Protein AF-A0A7S1MZV0-F1 (afdb_monomer_lite)

InterPro domains:
  IPR018227 Amino acid/polyamine transporter 2 [PF03222] (1-157)

Foldseek 3Di:
DVCVLLVQADPVQNVVDPDPVSSLVRCVVRDDPVVSVVVVVVVVVVVVVVLVVVLLVVLVVVLVVDDPVVVVVCPVPVPVSSVVSSCVVVVVLVVCCVPPVPVSVVVVLVVVLVVLCVVQVVVLVVVVVCVVVVNDDDDPPPCVVSVVSNVVSVVVSVVSVVVVVVCVVVVVVVVVPD

pLDDT: mean 78.88, std 11.48, range [43.53, 93.44]

Secondary structure (DSSP, 8-state):
-HHHHHHTS-HHHHTT--SHHHHHHHHHHHS-HHHHHHHHHHHHHHHHHHHHHHHHHHHHHHHHHS-HHHHHHHTTSHHHHHHHHHHHHHHHHHHHHHH-HHHHHHHHHHHHHHHHIIIIIHHHHHHHHHHHTT-S---TTTTHHHHHHHHHHHHHHHHHHHHHHTTHHHHHHHHS--

Sequence (178 aa):
WQAIILGTLPESLVYTLKSGTDVVRAIGSTSSDKVSMHVSIFSFFAIVTSLLGIGMGCNDFVKDALPKSFKDFTKKRKRVANLSSLALTLTPPLAISVVAPGAFYAALEFSGTFRLILFGIVPAMMVWSGRRKGELAWVPGGDLPLLFVMAAAFTVIGMEMHAKTNITPWLTKLILRQ

Radius of gyration: 21.92 Å; chains: 1; bounding box: 47×51×54 Å

Organism: NCBI:txid118079

Structure (mmCIF, N/CA/C/O backbone):
data_AF-A0A7S1MZV0-F1
#
_entry.id   AF-A0A7S1MZV0-F1
#
loop_
_atom_site.group_PDB
_atom_site.id
_atom_site.type_symbol
_atom_site.label_atom_id
_atom_site.label_alt_id
_atom_site.label_comp_id
_atom_site.label_asym_id
_atom_site.label_entity_id
_atom_site.label_seq_id
_atom_site.pdbx_PDB_ins_code
_atom_site.Cartn_x
_atom_site.Cartn_y
_atom_site.C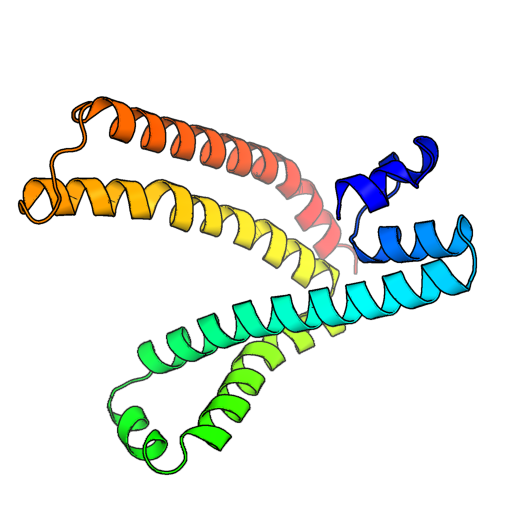artn_z
_atom_site.occupancy
_atom_site.B_iso_or_equiv
_atom_site.auth_seq_id
_atom_site.auth_comp_id
_atom_site.auth_asym_id
_atom_site.auth_atom_id
_atom_site.pdbx_PDB_model_num
ATOM 1 N N . TRP A 1 1 ? 14.415 9.507 -7.389 1.00 73.75 1 TRP A N 1
ATOM 2 C CA . TRP A 1 1 ? 14.969 8.252 -7.936 1.00 73.75 1 TRP A CA 1
ATOM 3 C C . TRP A 1 1 ? 14.183 7.778 -9.157 1.00 73.75 1 TRP A C 1
ATOM 5 O O . TRP A 1 1 ? 14.806 7.636 -10.196 1.00 73.75 1 TRP A O 1
ATOM 15 N N . GLN A 1 2 ? 12.848 7.645 -9.095 1.00 81.19 2 GLN A N 1
ATOM 16 C CA . GLN A 1 2 ? 12.019 7.295 -10.267 1.00 81.19 2 GLN A CA 1
ATOM 17 C C . GLN A 1 2 ? 12.260 8.220 -11.470 1.00 81.19 2 GLN A C 1
ATOM 19 O O . GLN A 1 2 ? 12.521 7.741 -12.562 1.00 81.19 2 GLN A O 1
ATOM 24 N N . ALA A 1 3 ? 12.286 9.539 -11.250 1.00 82.94 3 ALA A N 1
ATOM 25 C CA . ALA A 1 3 ? 12.577 10.512 -12.308 1.00 82.94 3 ALA A CA 1
ATOM 26 C C . ALA A 1 3 ? 13.963 10.324 -12.957 1.00 82.94 3 ALA A C 1
ATOM 28 O O . ALA A 1 3 ? 14.107 10.507 -14.156 1.00 82.94 3 ALA A O 1
ATOM 29 N N . ILE A 1 4 ? 14.970 9.923 -12.175 1.00 82.50 4 ILE A N 1
ATOM 30 C CA . ILE A 1 4 ? 16.330 9.680 -12.677 1.00 82.50 4 ILE A CA 1
ATOM 31 C C . ILE A 1 4 ? 16.346 8.401 -13.523 1.00 82.50 4 ILE A C 1
ATOM 33 O O . ILE A 1 4 ? 16.881 8.403 -14.620 1.00 82.50 4 ILE A O 1
ATOM 37 N N . ILE A 1 5 ? 15.706 7.332 -13.045 1.00 79.31 5 ILE A N 1
ATOM 38 C CA . ILE A 1 5 ? 15.618 6.040 -13.741 1.00 79.31 5 ILE A CA 1
ATOM 39 C C . ILE A 1 5 ? 14.828 6.157 -15.050 1.00 79.31 5 ILE A C 1
ATOM 41 O O . ILE A 1 5 ? 15.288 5.708 -16.096 1.00 79.31 5 ILE A O 1
ATOM 45 N N . LEU A 1 6 ? 13.660 6.798 -15.013 1.00 80.81 6 LEU A N 1
ATOM 46 C CA . LEU A 1 6 ? 12.829 6.985 -16.201 1.00 80.81 6 LEU A CA 1
ATOM 47 C C . LEU A 1 6 ? 13.462 7.974 -17.185 1.00 80.81 6 LEU A C 1
ATOM 49 O O . LEU A 1 6 ? 13.381 7.752 -18.385 1.00 80.81 6 LEU A O 1
ATOM 53 N N . GLY A 1 7 ? 14.153 9.006 -16.690 1.00 82.19 7 GLY A N 1
ATOM 54 C CA . GLY A 1 7 ? 14.876 9.963 -17.531 1.00 82.19 7 GLY A CA 1
ATOM 55 C C . GLY A 1 7 ? 16.106 9.381 -18.236 1.00 82.19 7 GLY A C 1
ATOM 56 O O . GLY A 1 7 ? 16.574 9.961 -19.208 1.00 82.19 7 GLY A O 1
ATOM 57 N N . THR A 1 8 ? 16.631 8.240 -17.775 1.00 80.44 8 THR A N 1
ATOM 58 C CA . THR A 1 8 ? 17.754 7.540 -18.432 1.00 80.44 8 THR A CA 1
ATOM 59 C C . THR A 1 8 ? 17.325 6.562 -19.525 1.00 80.44 8 THR A C 1
ATOM 61 O O . THR A 1 8 ? 18.179 6.059 -20.253 1.00 80.44 8 THR A O 1
ATOM 64 N N . LEU A 1 9 ? 16.027 6.267 -19.642 1.00 82.38 9 LEU A N 1
ATOM 65 C CA . LEU A 1 9 ? 15.507 5.317 -20.621 1.00 82.38 9 LEU A CA 1
ATOM 66 C C . LEU A 1 9 ? 15.004 6.050 -21.875 1.00 82.38 9 LEU A C 1
ATOM 68 O O . LEU A 1 9 ? 14.351 7.085 -21.749 1.00 82.38 9 LEU A O 1
ATOM 72 N N . PRO A 1 10 ? 15.263 5.522 -23.086 1.00 79.56 10 PRO A N 1
ATOM 73 C CA . PRO A 1 10 ? 14.699 6.083 -24.307 1.00 79.56 10 PRO A CA 1
ATOM 74 C C . PRO A 1 10 ? 13.171 5.952 -24.293 1.00 79.56 10 PRO A C 1
ATOM 76 O O . PRO A 1 10 ? 12.638 4.928 -23.857 1.00 79.56 10 PRO A O 1
ATOM 79 N N . GLU A 1 11 ? 12.466 6.965 -24.808 1.00 78.12 11 GLU A N 1
ATOM 80 C CA . GLU A 1 11 ? 10.994 7.040 -24.776 1.00 78.12 11 GLU A CA 1
ATOM 81 C C . GLU A 1 11 ? 10.325 5.782 -25.347 1.00 78.12 11 GLU A C 1
ATOM 83 O O . GLU A 1 11 ? 9.330 5.309 -24.806 1.00 78.12 11 GLU A O 1
ATOM 88 N N . SER A 1 12 ? 10.921 5.165 -26.373 1.00 77.00 12 SER A N 1
ATOM 89 C CA . SER A 1 12 ? 10.425 3.930 -26.991 1.00 77.00 12 SER A CA 1
ATOM 90 C C . SER A 1 12 ? 10.338 2.743 -26.027 1.00 77.00 12 SER A C 1
ATOM 92 O O . SER A 1 12 ? 9.422 1.929 -26.145 1.00 77.00 12 SER A O 1
ATOM 94 N N . LEU A 1 13 ? 11.253 2.644 -25.056 1.00 77.25 13 LEU A N 1
ATOM 95 C CA . LEU A 1 13 ? 11.228 1.577 -24.059 1.00 77.25 13 LEU A CA 1
ATOM 96 C C . LEU A 1 13 ? 10.223 1.865 -22.948 1.00 77.25 13 LEU A C 1
ATOM 98 O O . LEU A 1 13 ? 9.617 0.924 -22.443 1.00 77.25 13 LEU A O 1
ATOM 102 N N . VAL A 1 14 ? 10.001 3.133 -22.594 1.00 76.50 14 VAL A N 1
ATOM 103 C CA . VAL A 1 14 ? 9.135 3.521 -21.468 1.00 76.50 14 VAL A CA 1
ATOM 104 C C . VAL A 1 14 ? 7.713 2.980 -21.638 1.00 76.50 14 VAL A C 1
ATOM 106 O O . VAL A 1 14 ? 7.144 2.453 -20.684 1.00 76.50 14 VAL A O 1
ATOM 109 N N . TYR A 1 15 ? 7.170 3.000 -22.858 1.00 74.31 15 TYR A N 1
ATOM 110 C CA . TYR A 1 15 ? 5.823 2.485 -23.148 1.00 74.31 15 TYR A CA 1
ATOM 111 C C . TYR A 1 15 ? 5.701 0.954 -23.078 1.00 74.31 15 TYR A C 1
ATOM 113 O O . TYR A 1 15 ? 4.591 0.424 -23.028 1.00 74.31 15 TYR A O 1
ATOM 121 N N . THR A 1 16 ? 6.821 0.228 -23.076 1.00 76.75 16 THR A N 1
ATOM 122 C CA . THR A 1 16 ? 6.839 -1.245 -23.016 1.00 76.75 16 THR A CA 1
ATOM 123 C C . THR A 1 16 ? 6.982 -1.798 -21.598 1.00 76.75 16 THR A C 1
ATOM 125 O O . THR A 1 16 ? 6.760 -2.990 -21.380 1.00 76.75 16 THR A O 1
ATOM 128 N N . LEU A 1 17 ? 7.308 -0.945 -20.621 1.00 78.38 17 LEU A N 1
ATOM 129 C CA . LEU A 1 17 ? 7.525 -1.338 -19.230 1.00 78.38 17 LEU A CA 1
ATOM 130 C C . LEU A 1 17 ? 6.181 -1.600 -18.549 1.00 78.38 17 LEU A C 1
ATOM 132 O O . LEU A 1 17 ? 5.387 -0.685 -18.341 1.00 78.38 17 LEU A O 1
ATOM 136 N N . LYS A 1 18 ? 5.932 -2.856 -18.168 1.00 76.12 18 LYS A N 1
ATOM 137 C CA . LYS A 1 18 ? 4.704 -3.247 -17.458 1.00 76.12 18 LYS A CA 1
ATOM 138 C C . LYS A 1 18 ? 4.941 -3.497 -15.977 1.00 76.12 18 LYS A C 1
ATOM 140 O O . LYS A 1 18 ? 3.996 -3.483 -15.194 1.00 76.12 18 LYS A O 1
ATOM 145 N N . SER A 1 19 ? 6.183 -3.760 -15.581 1.00 76.56 19 SER A N 1
ATOM 146 C CA . SER A 1 19 ? 6.548 -4.101 -14.207 1.00 76.56 19 SER A CA 1
ATOM 147 C C . SER A 1 19 ? 7.870 -3.470 -13.781 1.00 76.56 19 SER A C 1
ATOM 149 O O . SER A 1 19 ? 8.749 -3.203 -14.595 1.00 76.56 19 SER A O 1
ATOM 151 N N . GLY A 1 20 ? 8.050 -3.285 -12.469 1.00 74.62 20 GLY A N 1
ATOM 152 C CA . GLY A 1 20 ? 9.286 -2.727 -11.902 1.00 74.62 20 GLY A CA 1
ATOM 153 C C . GLY A 1 20 ? 10.547 -3.542 -12.227 1.00 74.62 20 GLY A C 1
ATOM 154 O O . GLY A 1 20 ? 11.637 -2.984 -12.302 1.00 74.62 20 GLY A O 1
ATOM 155 N N . THR A 1 21 ? 10.410 -4.845 -12.484 1.00 78.75 21 THR A N 1
ATOM 156 C CA . THR A 1 21 ? 11.502 -5.722 -12.941 1.00 78.75 21 THR A CA 1
ATOM 157 C C . THR A 1 21 ? 11.923 -5.451 -14.382 1.00 78.75 21 THR A C 1
ATOM 159 O O . THR A 1 21 ? 13.099 -5.607 -14.713 1.00 78.75 21 THR A O 1
ATOM 162 N N . ASP A 1 22 ? 10.992 -5.012 -15.231 1.00 82.56 22 ASP A N 1
ATOM 163 C CA . ASP A 1 22 ? 11.275 -4.675 -16.629 1.00 82.56 22 ASP A CA 1
ATOM 164 C C . ASP A 1 22 ? 12.134 -3.414 -16.700 1.00 82.56 22 ASP A C 1
ATOM 166 O O . ASP A 1 22 ? 13.032 -3.325 -17.530 1.00 82.56 22 ASP A O 1
ATOM 170 N N . VAL A 1 23 ? 11.930 -2.482 -15.763 1.00 82.56 23 VAL A N 1
ATOM 171 C CA . VAL A 1 23 ? 12.728 -1.254 -15.636 1.00 82.56 23 VAL A CA 1
ATOM 172 C C . VAL A 1 23 ? 14.197 -1.578 -15.341 1.00 82.56 23 VAL A C 1
ATOM 174 O O . VAL A 1 23 ? 15.099 -1.002 -15.944 1.00 82.56 23 VAL A O 1
ATOM 177 N N . VAL A 1 24 ? 14.454 -2.536 -14.444 1.00 84.25 24 VAL A N 1
ATOM 178 C CA . VAL A 1 24 ? 15.823 -2.970 -14.110 1.00 84.25 24 VAL A CA 1
ATOM 179 C C . VAL A 1 24 ? 16.488 -3.638 -15.315 1.00 84.25 24 VAL A C 1
ATOM 181 O O . VAL A 1 24 ? 17.647 -3.355 -15.617 1.00 84.25 24 VAL A O 1
ATOM 184 N N . ARG A 1 25 ? 15.744 -4.475 -16.049 1.00 82.75 25 ARG A N 1
ATOM 185 C CA . ARG A 1 25 ? 16.222 -5.123 -17.281 1.00 82.75 25 ARG A CA 1
ATOM 186 C C . ARG A 1 25 ? 16.525 -4.116 -18.392 1.00 82.75 25 ARG A C 1
ATOM 188 O O . ARG A 1 25 ? 17.556 -4.234 -19.044 1.00 82.75 25 ARG A O 1
ATOM 195 N N . ALA A 1 26 ? 15.664 -3.116 -18.559 1.00 83.69 26 ALA A N 1
ATOM 196 C CA . ALA A 1 26 ? 15.810 -2.039 -19.535 1.00 83.69 26 ALA A CA 1
ATOM 197 C C . ALA A 1 26 ? 17.042 -1.159 -19.273 1.00 83.69 26 ALA A C 1
ATOM 199 O O . ALA A 1 26 ? 17.736 -0.749 -20.205 1.00 83.69 26 ALA A O 1
ATOM 200 N N . ILE A 1 27 ? 17.357 -0.891 -18.002 1.00 81.62 27 ILE A N 1
ATOM 201 C CA . ILE A 1 27 ? 18.602 -0.203 -17.639 1.00 81.62 27 ILE A CA 1
ATOM 202 C C . ILE A 1 27 ? 19.805 -1.093 -17.948 1.00 81.62 27 ILE A C 1
ATOM 204 O O . ILE A 1 27 ? 20.795 -0.606 -18.492 1.00 81.62 27 ILE A O 1
ATOM 208 N N . GLY A 1 28 ? 19.709 -2.390 -17.651 1.00 79.56 28 GLY A N 1
ATOM 209 C CA . GLY A 1 28 ? 20.771 -3.351 -17.935 1.00 79.56 28 GLY A CA 1
ATOM 210 C C . GLY A 1 28 ? 21.139 -3.458 -19.415 1.00 79.56 28 GLY A C 1
ATOM 211 O O . GLY A 1 28 ? 22.300 -3.695 -19.717 1.00 79.56 28 GLY A O 1
ATOM 212 N N . SER A 1 29 ? 20.191 -3.238 -20.331 1.00 77.06 29 SER A N 1
ATOM 213 C CA . SER A 1 29 ? 20.461 -3.246 -21.776 1.00 77.06 29 SER A CA 1
ATOM 214 C C . SER A 1 29 ? 20.994 -1.922 -22.329 1.00 77.06 29 SER A C 1
ATOM 216 O O . SER A 1 29 ? 21.518 -1.903 -23.438 1.00 77.06 29 SER A O 1
ATOM 218 N N . THR A 1 30 ? 20.829 -0.816 -21.599 1.00 76.62 30 THR A N 1
ATOM 219 C CA . THR A 1 30 ? 21.068 0.546 -22.121 1.00 76.62 30 THR A CA 1
ATOM 220 C C . THR A 1 30 ? 22.248 1.247 -21.436 1.00 76.62 30 THR A C 1
ATOM 222 O O . THR A 1 30 ? 22.817 2.187 -21.982 1.00 76.62 30 THR A O 1
ATOM 225 N N . SER A 1 31 ? 22.627 0.812 -20.231 1.00 78.25 31 SER A N 1
ATOM 226 C CA . SER A 1 31 ? 23.654 1.447 -19.393 1.00 78.25 31 SER A CA 1
ATOM 227 C C . SER A 1 31 ? 24.900 0.574 -19.209 1.00 78.25 31 SER A C 1
ATOM 229 O O . SER A 1 31 ? 24.893 -0.617 -19.490 1.00 78.25 31 SER A O 1
ATOM 231 N N . SER A 1 32 ? 25.973 1.167 -18.673 1.00 81.06 32 SER A N 1
ATOM 232 C CA . SER A 1 32 ? 27.193 0.444 -18.285 1.00 81.06 32 SER A CA 1
ATOM 233 C C . SER A 1 32 ? 26.917 -0.640 -17.231 1.00 81.06 32 SER A C 1
ATOM 235 O O . SER A 1 32 ? 26.135 -0.417 -16.300 1.00 81.06 32 SER A O 1
ATOM 237 N N . ASP A 1 33 ? 27.643 -1.763 -17.310 1.00 79.94 33 ASP A N 1
ATOM 238 C CA . ASP A 1 33 ? 27.566 -2.905 -16.381 1.00 79.94 33 ASP A CA 1
ATOM 239 C C . ASP A 1 33 ? 27.582 -2.494 -14.902 1.00 79.94 33 ASP A C 1
ATOM 241 O O . ASP A 1 33 ? 26.842 -3.036 -14.077 1.00 79.94 33 ASP A O 1
ATOM 245 N N . LYS A 1 34 ? 28.377 -1.471 -14.554 1.00 83.19 34 LYS A N 1
ATOM 246 C CA . LYS A 1 34 ? 28.451 -0.962 -13.178 1.00 83.19 34 LYS A CA 1
ATOM 247 C C . LYS A 1 34 ? 27.130 -0.351 -12.719 1.00 83.19 34 LYS A C 1
ATOM 249 O O . LYS A 1 34 ? 26.717 -0.592 -11.589 1.00 83.19 34 LYS A O 1
ATOM 254 N N . VAL A 1 35 ? 26.455 0.418 -13.569 1.00 83.00 35 VAL A N 1
ATOM 255 C CA . VAL A 1 35 ? 25.171 1.057 -13.236 1.00 83.00 35 VAL A CA 1
ATOM 256 C C . VAL A 1 35 ? 24.078 -0.001 -13.101 1.00 83.00 35 VAL A C 1
ATOM 258 O O . VAL A 1 35 ? 23.331 0.015 -12.123 1.00 83.00 35 VAL A O 1
ATOM 261 N N . SER A 1 36 ? 24.047 -0.972 -14.017 1.00 82.88 36 SER A N 1
ATOM 262 C CA . SER A 1 36 ? 23.113 -2.104 -13.976 1.00 82.88 36 SER A CA 1
ATOM 263 C C . SER A 1 36 ? 23.208 -2.894 -12.662 1.00 82.88 36 SER A C 1
ATOM 265 O O . SER A 1 36 ? 22.190 -3.188 -12.025 1.00 82.88 36 SER A O 1
ATOM 267 N N . MET A 1 37 ? 24.431 -3.160 -12.189 1.00 85.38 37 MET A N 1
ATOM 268 C CA . MET A 1 37 ? 24.665 -3.854 -10.920 1.00 85.38 37 MET A CA 1
ATOM 269 C C . MET A 1 37 ? 24.128 -3.066 -9.714 1.00 85.38 37 MET A C 1
ATOM 271 O O . MET A 1 37 ? 23.422 -3.631 -8.878 1.00 85.38 37 MET A O 1
ATOM 275 N N . HIS A 1 38 ? 24.410 -1.761 -9.631 1.00 88.19 38 HIS A N 1
ATOM 276 C CA . HIS A 1 38 ? 23.933 -0.927 -8.520 1.00 88.19 38 HIS A CA 1
ATOM 277 C C . HIS A 1 38 ? 22.406 -0.809 -8.510 1.00 88.19 38 HIS A C 1
ATOM 279 O O . HIS A 1 38 ? 21.793 -0.902 -7.446 1.00 88.19 38 HIS A O 1
ATOM 285 N N . VAL A 1 39 ? 21.780 -0.658 -9.682 1.00 87.25 39 VAL A N 1
ATOM 286 C CA . VAL A 1 39 ? 20.316 -0.604 -9.811 1.00 87.25 39 VAL A CA 1
ATOM 287 C C . VAL A 1 39 ? 19.684 -1.939 -9.425 1.00 87.25 39 VAL A C 1
ATOM 289 O O . VAL A 1 39 ? 18.679 -1.950 -8.720 1.00 87.25 39 VAL A O 1
ATOM 292 N N . SER A 1 40 ? 20.290 -3.064 -9.806 1.00 86.88 40 SER A N 1
ATOM 293 C CA . SER A 1 40 ? 19.806 -4.395 -9.422 1.00 86.88 40 SER A CA 1
ATOM 294 C C . SER A 1 40 ? 19.852 -4.609 -7.905 1.00 86.88 40 SER A C 1
ATOM 296 O O . SER A 1 40 ? 18.869 -5.063 -7.318 1.00 86.88 40 SER A O 1
ATOM 298 N N . ILE A 1 41 ? 20.955 -4.220 -7.254 1.00 91.19 41 ILE A N 1
ATOM 299 C CA . ILE A 1 41 ? 21.099 -4.291 -5.791 1.00 91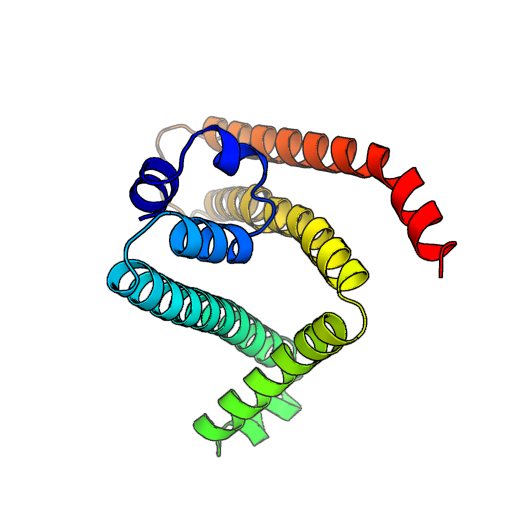.19 41 ILE A CA 1
ATOM 300 C C . ILE A 1 41 ? 20.083 -3.368 -5.109 1.00 91.19 41 ILE A C 1
ATOM 302 O O . ILE A 1 41 ? 19.381 -3.791 -4.190 1.00 91.19 41 ILE A O 1
ATOM 306 N N . PHE A 1 42 ? 19.962 -2.125 -5.580 1.00 90.31 42 PHE A N 1
ATOM 307 C CA . PHE A 1 42 ? 18.988 -1.170 -5.059 1.00 90.31 42 PHE A CA 1
ATOM 308 C C . PHE A 1 42 ? 17.556 -1.701 -5.177 1.00 90.31 42 PHE A C 1
ATOM 310 O O . PHE A 1 42 ? 16.822 -1.683 -4.191 1.00 90.31 42 PHE A O 1
ATOM 317 N N . SER A 1 43 ? 17.167 -2.225 -6.341 1.00 90.62 43 SER A N 1
ATOM 318 C CA . SER A 1 43 ? 15.831 -2.783 -6.557 1.00 90.62 43 SER A CA 1
ATOM 319 C C . SER A 1 43 ? 15.561 -3.995 -5.673 1.00 90.62 43 SER A C 1
ATOM 321 O O . SER A 1 43 ? 14.465 -4.107 -5.127 1.00 90.62 43 SER A O 1
ATOM 323 N N . PHE A 1 44 ? 16.551 -4.867 -5.460 1.00 91.69 44 PHE A N 1
ATOM 324 C CA . PHE A 1 44 ? 16.421 -5.975 -4.516 1.00 91.69 44 PHE A CA 1
ATOM 325 C C . PHE A 1 44 ? 16.130 -5.468 -3.096 1.00 91.69 44 PHE A C 1
ATOM 327 O O . PHE A 1 44 ? 15.136 -5.871 -2.490 1.00 91.69 44 PHE A O 1
ATOM 334 N N . PHE A 1 45 ? 16.927 -4.523 -2.588 1.00 93.44 45 PHE A N 1
ATOM 335 C CA . PHE A 1 45 ? 16.691 -3.934 -1.266 1.00 93.44 45 PHE A CA 1
ATOM 336 C C . PHE A 1 45 ? 15.370 -3.163 -1.184 1.00 93.44 45 PHE A C 1
ATOM 338 O O . PHE A 1 45 ? 14.703 -3.223 -0.151 1.00 93.44 45 PHE A O 1
ATOM 345 N N . ALA A 1 46 ? 14.957 -2.477 -2.251 1.00 91.50 46 ALA A N 1
ATOM 346 C CA . ALA A 1 46 ? 13.685 -1.763 -2.309 1.00 91.50 46 ALA A CA 1
ATOM 347 C C . ALA A 1 46 ? 12.492 -2.727 -2.203 1.00 91.50 46 ALA A C 1
ATOM 349 O O . ALA A 1 46 ? 11.570 -2.476 -1.424 1.00 91.50 46 ALA A O 1
ATOM 350 N N . ILE A 1 47 ? 12.535 -3.856 -2.919 1.00 90.31 47 ILE A N 1
ATOM 351 C CA . ILE A 1 47 ? 11.505 -4.901 -2.849 1.00 90.31 47 ILE A CA 1
ATOM 352 C C . ILE A 1 47 ? 11.485 -5.534 -1.455 1.00 90.31 47 ILE A C 1
ATOM 354 O O . ILE A 1 47 ? 10.421 -5.612 -0.843 1.00 90.31 47 ILE A O 1
ATOM 358 N N . VAL A 1 48 ? 12.647 -5.930 -0.921 1.00 91.62 48 VAL A N 1
ATOM 359 C CA . VAL A 1 48 ? 12.749 -6.537 0.418 1.00 91.62 48 VAL A CA 1
ATOM 360 C C . VAL A 1 48 ? 12.226 -5.581 1.491 1.00 91.62 48 VAL A C 1
ATOM 362 O O . VAL A 1 48 ? 11.421 -5.979 2.328 1.00 91.62 48 VAL A O 1
ATOM 365 N N . THR A 1 49 ? 12.616 -4.307 1.446 1.00 92.31 49 THR A N 1
ATOM 366 C CA . THR A 1 49 ? 12.180 -3.304 2.431 1.00 92.31 49 THR A CA 1
ATOM 367 C C . THR A 1 49 ? 10.679 -3.024 2.328 1.00 92.31 49 THR A C 1
ATOM 369 O O . THR A 1 49 ? 10.004 -2.921 3.352 1.00 92.31 49 THR A O 1
ATOM 372 N N . SER A 1 50 ? 10.123 -2.964 1.112 1.00 91.38 50 SER A N 1
ATOM 373 C CA . SER A 1 50 ? 8.676 -2.816 0.903 1.00 91.38 50 SER A CA 1
ATOM 374 C C . SER A 1 50 ? 7.896 -4.023 1.437 1.00 91.38 50 SER A C 1
ATOM 376 O O . SER A 1 50 ? 6.898 -3.851 2.142 1.00 91.38 50 SER A O 1
ATOM 378 N N . LEU A 1 51 ? 8.394 -5.237 1.179 1.00 89.19 51 LEU A N 1
ATOM 379 C CA . LEU A 1 51 ? 7.797 -6.475 1.670 1.00 89.19 51 LEU A CA 1
ATOM 380 C C . LEU A 1 51 ? 7.833 -6.552 3.201 1.00 89.19 51 LEU A C 1
ATOM 382 O O . LEU A 1 51 ? 6.839 -6.931 3.817 1.00 89.19 51 LEU A O 1
ATOM 386 N N . LEU A 1 52 ? 8.946 -6.149 3.821 1.00 89.25 52 LEU A N 1
ATOM 387 C CA . LEU A 1 52 ? 9.066 -6.078 5.277 1.00 89.25 52 LEU A CA 1
ATOM 388 C C . LEU A 1 52 ? 8.088 -5.064 5.879 1.00 89.25 52 LEU A C 1
ATOM 390 O O . LEU A 1 52 ? 7.480 -5.362 6.904 1.00 89.25 52 LEU A O 1
ATOM 394 N N . GLY A 1 53 ? 7.891 -3.903 5.246 1.00 89.00 53 GLY A N 1
ATOM 395 C CA . GLY A 1 53 ? 6.917 -2.903 5.694 1.00 89.00 53 GLY A CA 1
ATOM 396 C C . GLY A 1 53 ? 5.488 -3.453 5.745 1.00 89.00 53 GLY A C 1
ATOM 397 O O . GLY A 1 53 ? 4.824 -3.363 6.778 1.00 89.00 53 GLY A O 1
ATOM 398 N N . ILE A 1 54 ? 5.040 -4.090 4.659 1.00 88.12 54 ILE A N 1
ATOM 399 C CA . ILE A 1 54 ? 3.712 -4.723 4.593 1.00 88.12 54 ILE A CA 1
ATOM 400 C C . ILE A 1 54 ? 3.627 -5.900 5.571 1.00 88.12 54 ILE A C 1
ATOM 402 O O . ILE A 1 54 ? 2.656 -6.018 6.317 1.00 88.12 54 ILE A O 1
ATOM 406 N N . GLY A 1 55 ? 4.658 -6.744 5.618 1.00 89.06 55 GLY A N 1
ATOM 407 C CA . GLY A 1 55 ? 4.703 -7.906 6.498 1.00 89.06 55 GLY A CA 1
ATOM 408 C C . GLY A 1 55 ? 4.630 -7.532 7.981 1.00 89.06 55 GLY A C 1
ATOM 409 O O . GLY A 1 55 ? 3.912 -8.187 8.734 1.00 89.06 55 GLY A O 1
ATOM 410 N N . MET A 1 56 ? 5.311 -6.461 8.406 1.00 86.50 56 MET A N 1
ATOM 411 C CA . MET A 1 56 ? 5.215 -5.944 9.776 1.00 86.50 56 MET A CA 1
ATOM 412 C C . MET A 1 56 ? 3.801 -5.441 10.094 1.00 86.50 56 MET A C 1
ATOM 414 O O . MET A 1 56 ? 3.261 -5.809 11.135 1.00 86.50 56 MET A O 1
ATOM 418 N N . GLY A 1 57 ? 3.165 -4.701 9.179 1.00 87.12 57 GLY A N 1
ATOM 419 C CA . GLY A 1 57 ? 1.777 -4.255 9.350 1.00 87.12 57 GLY A CA 1
ATOM 420 C C . GLY A 1 57 ? 0.784 -5.419 9.466 1.00 87.12 57 GLY A C 1
ATOM 421 O O . GLY A 1 57 ? -0.053 -5.440 10.368 1.00 87.12 57 GLY A O 1
ATOM 422 N N . CYS A 1 58 ? 0.916 -6.437 8.611 1.00 86.75 58 CYS A N 1
ATOM 423 C CA . CYS A 1 58 ? 0.095 -7.647 8.693 1.00 86.75 58 CYS A CA 1
ATOM 424 C C . CYS A 1 58 ? 0.363 -8.447 9.971 1.00 86.75 58 CYS A C 1
ATOM 426 O O . CYS A 1 58 ? -0.567 -8.998 10.550 1.00 86.75 58 CYS A O 1
ATOM 428 N N . ASN A 1 59 ? 1.615 -8.520 10.423 1.00 85.81 59 ASN A N 1
ATOM 429 C CA . ASN A 1 59 ? 1.972 -9.211 11.656 1.00 85.81 59 ASN A CA 1
ATOM 430 C C . ASN A 1 59 ? 1.243 -8.615 12.868 1.00 85.81 59 ASN A C 1
ATOM 432 O O . ASN A 1 59 ? 0.686 -9.348 13.684 1.00 85.81 59 ASN A O 1
ATOM 436 N N . ASP A 1 60 ? 1.224 -7.289 12.974 1.00 83.31 60 ASP A N 1
ATOM 437 C CA . ASP A 1 60 ? 0.540 -6.612 14.072 1.00 83.31 60 ASP A CA 1
ATOM 438 C C . ASP A 1 60 ? -0.984 -6.735 13.945 1.00 83.31 60 ASP A C 1
ATOM 440 O O . ASP A 1 60 ? -1.648 -7.048 14.932 1.00 83.31 60 ASP A O 1
ATOM 444 N N . PHE A 1 61 ? -1.526 -6.670 12.722 1.00 83.94 61 PHE A N 1
ATOM 445 C CA . PHE A 1 61 ? -2.938 -6.969 12.473 1.00 83.94 61 PHE A CA 1
ATOM 446 C C . PHE A 1 61 ? -3.331 -8.392 12.901 1.00 83.94 61 PHE A C 1
ATOM 448 O O . PHE A 1 61 ? -4.343 -8.571 13.573 1.00 83.94 61 PHE A O 1
ATOM 455 N N . VAL A 1 62 ? -2.529 -9.413 12.574 1.00 82.56 62 VAL A N 1
ATOM 456 C CA . VAL A 1 62 ? -2.806 -10.798 12.989 1.00 82.56 62 VAL A CA 1
ATOM 457 C C . VAL A 1 62 ? -2.744 -10.936 14.510 1.00 82.56 62 VAL A C 1
ATOM 459 O O . VAL A 1 62 ? -3.616 -11.574 15.094 1.00 82.56 62 VAL A O 1
ATOM 462 N N . LYS A 1 63 ? -1.768 -10.313 15.181 1.00 77.62 63 LYS A N 1
ATOM 463 C CA . LYS A 1 63 ? -1.691 -10.328 16.655 1.00 77.62 63 LYS A CA 1
ATOM 464 C C . LYS A 1 63 ? -2.899 -9.673 17.321 1.00 77.62 63 LYS A C 1
ATOM 466 O O . LYS A 1 63 ? -3.271 -10.092 18.420 1.00 77.62 63 LYS A O 1
ATOM 471 N N . ASP A 1 64 ? -3.479 -8.656 16.693 1.00 78.81 64 ASP A N 1
ATOM 472 C CA . ASP A 1 64 ? -4.671 -7.980 17.204 1.00 78.81 64 ASP A CA 1
ATOM 473 C C . ASP A 1 64 ? -5.973 -8.702 16.850 1.00 78.81 64 ASP A C 1
ATOM 475 O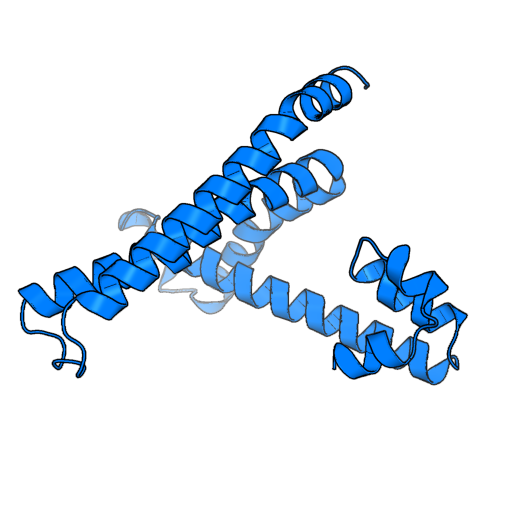 O . ASP A 1 64 ? -6.904 -8.683 17.653 1.00 78.81 64 ASP A O 1
ATOM 479 N N . ALA A 1 65 ? -6.018 -9.405 15.717 1.00 79.50 65 ALA A N 1
ATOM 480 C CA . ALA A 1 65 ? -7.137 -10.262 15.333 1.00 79.50 65 ALA A CA 1
ATOM 481 C C . ALA A 1 65 ? -7.198 -11.576 16.140 1.00 79.50 65 ALA A C 1
ATOM 483 O O . ALA A 1 65 ? -8.262 -12.189 16.244 1.00 79.50 65 ALA A O 1
ATOM 484 N N . LEU A 1 66 ? -6.077 -12.027 16.717 1.00 75.00 66 LEU A N 1
ATOM 485 C CA . LEU A 1 66 ? -6.022 -13.262 17.500 1.00 75.00 66 LEU A CA 1
ATOM 486 C C . LEU A 1 66 ? -6.691 -13.114 18.890 1.00 75.00 66 LEU A C 1
ATOM 488 O O . LEU A 1 66 ? -6.489 -12.111 19.582 1.00 75.00 66 LEU A O 1
ATOM 492 N N . PRO A 1 67 ? -7.437 -14.136 19.363 1.00 69.38 67 PRO A N 1
ATOM 493 C CA . PRO A 1 67 ? -8.084 -14.122 20.677 1.00 69.38 67 PRO A CA 1
ATOM 494 C C . PRO A 1 67 ? -7.091 -13.945 21.837 1.00 69.38 67 PRO A C 1
ATOM 496 O O . PRO A 1 67 ? -5.978 -14.473 21.809 1.00 69.38 67 PRO A O 1
ATOM 499 N N . LYS A 1 68 ? -7.530 -13.288 22.925 1.00 59.75 68 LYS A N 1
ATOM 500 C CA . LYS A 1 68 ? -6.711 -12.988 24.124 1.00 59.75 68 LYS A CA 1
ATOM 501 C C . LYS A 1 68 ? -5.990 -14.212 24.720 1.00 59.75 68 LYS A C 1
ATOM 503 O O . LYS A 1 68 ? -4.913 -14.055 25.278 1.00 59.75 68 LYS A O 1
ATOM 508 N N . SER A 1 69 ? -6.524 -15.422 24.540 1.00 56.03 69 SER A N 1
ATOM 509 C CA . SER A 1 69 ? -5.928 -16.678 25.025 1.00 56.03 69 SER A CA 1
ATOM 510 C C . SER A 1 69 ? -4.561 -17.009 24.385 1.00 56.03 69 SER A C 1
ATOM 512 O O . SER A 1 69 ? -3.700 -17.594 25.037 1.00 56.03 69 SER A O 1
ATOM 514 N N . PHE A 1 70 ? -4.296 -16.549 23.154 1.00 57.00 70 PHE A N 1
ATOM 515 C CA . PHE A 1 70 ? -2.989 -16.692 22.487 1.00 57.00 70 PHE A CA 1
ATOM 516 C C . PHE A 1 70 ? -2.001 -15.546 22.810 1.00 57.00 70 PHE A C 1
ATOM 518 O O . PHE A 1 70 ? -0.799 -15.666 22.539 1.00 57.00 70 PHE A O 1
ATOM 525 N N . LYS A 1 71 ? -2.460 -14.439 23.423 1.00 56.41 71 LYS A N 1
ATOM 526 C CA . LYS A 1 71 ? -1.598 -13.291 23.786 1.00 56.41 71 LYS A CA 1
ATOM 527 C C . LYS A 1 71 ? -0.618 -13.630 24.920 1.00 56.41 71 LYS A C 1
ATOM 529 O O . LYS A 1 71 ? 0.511 -13.136 24.899 1.00 56.41 71 LYS A O 1
ATOM 534 N N . ASP A 1 72 ? -0.987 -14.527 25.837 1.00 54.59 72 ASP A N 1
ATOM 535 C CA . ASP A 1 72 ? -0.164 -14.861 27.010 1.00 54.59 72 ASP A CA 1
ATOM 536 C C . ASP A 1 72 ? 1.022 -15.792 26.693 1.00 54.59 72 ASP A C 1
ATOM 538 O O . ASP A 1 72 ? 2.126 -15.577 27.202 1.00 54.59 72 ASP A O 1
ATOM 542 N N . PHE A 1 73 ? 0.868 -16.743 25.762 1.00 52.66 73 PHE A N 1
ATOM 543 C CA . PHE A 1 73 ? 1.971 -17.606 25.294 1.00 52.66 73 PHE A CA 1
ATOM 544 C C . PHE A 1 73 ? 3.075 -16.829 24.553 1.00 52.66 73 PHE A C 1
ATOM 546 O O . PHE A 1 73 ? 4.248 -17.210 24.567 1.00 52.66 73 PHE A O 1
ATOM 553 N N . THR A 1 74 ? 2.720 -15.698 23.943 1.00 52.38 74 THR A N 1
ATOM 554 C CA . THR A 1 74 ? 3.608 -14.915 23.069 1.00 52.38 74 THR A CA 1
ATOM 555 C C . THR A 1 74 ? 4.536 -13.971 23.856 1.00 52.38 74 THR A C 1
ATOM 557 O O . THR A 1 74 ? 5.587 -13.550 23.361 1.00 52.38 74 THR A O 1
ATOM 560 N N . LYS A 1 75 ? 4.216 -13.674 25.126 1.00 53.31 75 LYS A N 1
ATOM 561 C CA . LYS A 1 75 ? 4.942 -12.693 25.957 1.00 53.31 75 LYS A CA 1
ATOM 562 C C . LYS A 1 75 ? 6.361 -13.141 26.340 1.00 53.31 75 LYS A C 1
ATOM 564 O O . LYS A 1 75 ? 7.242 -12.298 26.493 1.00 53.31 75 LYS A O 1
ATOM 569 N N . LYS A 1 76 ? 6.614 -14.454 26.429 1.00 52.31 76 LYS A N 1
ATOM 570 C CA . LYS A 1 76 ? 7.897 -15.027 26.891 1.00 52.31 76 LYS A CA 1
ATOM 571 C C . LYS A 1 76 ? 8.950 -15.199 25.780 1.00 52.31 76 LYS A C 1
ATOM 573 O O . LYS A 1 76 ? 10.120 -15.408 26.081 1.00 52.31 76 LYS A O 1
ATOM 578 N N . ARG A 1 77 ? 8.566 -15.084 24.496 1.00 56.16 77 ARG A N 1
ATOM 579 C CA . ARG A 1 77 ? 9.446 -15.335 23.327 1.00 56.16 77 ARG A CA 1
ATOM 580 C C . ARG A 1 77 ? 9.271 -14.305 22.201 1.00 56.16 77 ARG A C 1
ATOM 582 O O . ARG A 1 77 ? 9.304 -14.636 21.018 1.00 56.16 77 ARG A O 1
ATOM 589 N N . LYS A 1 78 ? 9.111 -13.035 22.584 1.00 59.00 78 LYS A N 1
ATOM 590 C CA . LYS A 1 78 ? 8.672 -11.918 21.726 1.00 59.00 78 LYS A CA 1
ATOM 591 C C . LYS A 1 78 ? 9.439 -11.786 20.397 1.00 59.00 78 LYS A C 1
ATOM 593 O O . LYS A 1 78 ? 8.825 -11.531 19.372 1.00 59.00 78 LYS A O 1
ATOM 598 N N . ARG A 1 79 ? 10.764 -11.991 20.377 1.00 58.88 79 ARG A N 1
ATOM 599 C CA . ARG A 1 79 ? 11.585 -11.783 19.164 1.00 58.88 79 ARG A CA 1
ATOM 600 C C . ARG A 1 79 ? 11.467 -12.927 18.139 1.00 58.88 79 ARG A C 1
ATOM 602 O O . ARG A 1 79 ? 11.350 -12.653 16.952 1.00 58.88 79 ARG A O 1
ATOM 609 N N . VAL A 1 80 ? 11.431 -14.186 18.586 1.00 60.22 80 VAL A N 1
ATOM 610 C CA . VAL A 1 80 ? 11.295 -15.369 17.701 1.00 60.22 80 VAL A CA 1
ATOM 611 C C . VAL A 1 80 ? 9.840 -15.571 17.264 1.00 60.22 80 VAL A C 1
ATOM 613 O O . VAL A 1 80 ? 9.573 -15.931 16.117 1.00 60.22 80 VAL A O 1
ATOM 616 N N . ALA A 1 81 ? 8.885 -15.264 18.148 1.00 61.16 81 ALA A N 1
ATOM 617 C CA . ALA A 1 81 ? 7.462 -15.287 17.821 1.00 61.16 81 ALA A CA 1
ATOM 618 C C . ALA A 1 81 ? 7.107 -14.261 16.730 1.00 61.16 81 ALA A C 1
ATOM 620 O O . ALA A 1 81 ? 6.351 -14.578 15.825 1.00 61.16 81 ALA A O 1
ATOM 621 N N . ASN A 1 82 ? 7.717 -13.070 16.756 1.00 70.38 82 ASN A N 1
ATOM 622 C CA . ASN A 1 82 ? 7.471 -12.038 15.746 1.00 70.38 82 ASN A CA 1
ATOM 623 C C . ASN A 1 82 ? 7.995 -12.401 14.348 1.00 70.38 82 ASN A C 1
ATOM 625 O O . ASN A 1 82 ? 7.409 -11.965 13.361 1.00 70.38 82 ASN A O 1
ATOM 629 N N . LEU A 1 83 ? 9.107 -13.139 14.261 1.00 74.69 83 LEU A N 1
ATOM 630 C CA . LEU A 1 83 ? 9.688 -13.542 12.977 1.00 74.69 83 LEU A CA 1
ATOM 631 C C . LEU A 1 83 ? 8.930 -14.731 12.371 1.00 74.69 83 LEU A C 1
ATOM 633 O O . LEU A 1 83 ? 8.706 -14.772 11.167 1.00 74.69 83 LEU A O 1
ATOM 637 N N . SER A 1 84 ? 8.486 -15.667 13.212 1.00 74.25 84 SER A N 1
ATOM 638 C CA . SER A 1 84 ? 7.641 -16.789 12.780 1.00 74.25 84 SER A CA 1
ATOM 639 C C . SER A 1 84 ? 6.244 -16.338 12.356 1.00 74.25 84 SER A C 1
ATOM 641 O O . SER A 1 84 ? 5.730 -16.837 11.361 1.00 74.25 84 SER A O 1
ATOM 643 N N . SER A 1 85 ? 5.651 -15.353 13.034 1.00 76.31 85 SER A N 1
ATOM 644 C CA . SER A 1 85 ? 4.375 -14.771 12.611 1.00 76.31 85 SER A CA 1
ATOM 645 C C . SER A 1 85 ? 4.503 -13.944 11.328 1.00 76.31 85 SER A C 1
ATOM 647 O O . SER A 1 85 ? 3.616 -14.002 10.485 1.00 76.31 85 SER A O 1
ATOM 649 N N . LEU A 1 86 ? 5.625 -13.242 11.134 1.00 83.12 86 LEU A N 1
ATOM 650 C CA . LEU A 1 86 ? 5.950 -12.572 9.871 1.00 83.12 86 LEU A CA 1
ATOM 651 C C . LEU A 1 86 ? 6.110 -13.575 8.717 1.00 83.12 86 LEU A C 1
ATOM 653 O O . LEU A 1 86 ? 5.610 -13.342 7.621 1.00 83.12 86 LEU A O 1
ATOM 657 N N . ALA A 1 87 ? 6.786 -14.701 8.961 1.00 84.19 87 ALA A N 1
ATOM 658 C CA . ALA A 1 87 ? 6.869 -15.778 7.982 1.00 84.19 87 ALA A CA 1
ATOM 659 C C . ALA A 1 87 ? 5.468 -16.322 7.672 1.00 84.19 87 ALA A C 1
ATOM 661 O O . ALA A 1 87 ? 5.092 -16.394 6.511 1.00 84.19 87 ALA A O 1
ATOM 662 N N . LEU A 1 88 ? 4.649 -16.588 8.692 1.00 84.00 88 LEU A N 1
ATOM 663 C CA . LEU A 1 88 ? 3.293 -17.108 8.519 1.00 84.00 88 LEU A CA 1
ATOM 664 C C . LEU A 1 88 ? 2.374 -16.173 7.714 1.00 84.00 88 LEU A C 1
ATOM 666 O O . LEU A 1 88 ? 1.520 -16.664 6.984 1.00 84.00 88 LEU A O 1
ATOM 670 N N . THR A 1 89 ? 2.528 -14.849 7.814 1.00 85.69 89 THR A N 1
ATOM 671 C CA . THR A 1 89 ? 1.728 -13.898 7.021 1.00 85.69 89 THR A CA 1
ATOM 672 C C . THR A 1 89 ? 2.226 -13.747 5.586 1.00 85.69 89 THR A C 1
ATOM 674 O O . THR A 1 89 ? 1.424 -13.496 4.689 1.00 85.69 89 THR A O 1
ATOM 677 N N . LEU A 1 90 ? 3.528 -13.922 5.346 1.00 86.88 90 LEU A N 1
ATOM 678 C CA . LEU A 1 90 ? 4.144 -13.801 4.021 1.00 86.88 90 LEU A CA 1
ATOM 679 C C . LEU A 1 90 ? 4.127 -15.107 3.218 1.00 86.88 90 LEU A C 1
ATOM 681 O O . LEU A 1 90 ? 4.060 -15.062 1.990 1.00 86.88 90 LEU A O 1
ATOM 685 N N . THR A 1 91 ? 4.168 -16.264 3.882 1.00 88.81 91 THR A N 1
ATOM 686 C CA . THR A 1 91 ? 4.205 -17.579 3.229 1.00 88.81 91 THR A CA 1
ATOM 687 C C . THR A 1 91 ? 2.989 -17.834 2.331 1.00 88.81 91 THR A C 1
ATOM 689 O O . THR A 1 91 ? 3.214 -18.251 1.197 1.00 88.81 91 THR A O 1
ATOM 692 N N . PRO A 1 92 ? 1.729 -17.565 2.736 1.00 87.12 92 PRO A N 1
ATOM 693 C CA . PRO A 1 92 ? 0.579 -17.815 1.869 1.00 87.12 92 PRO A CA 1
ATOM 694 C C . PRO A 1 92 ? 0.588 -16.946 0.598 1.00 87.12 92 PRO A C 1
ATOM 696 O O . PRO A 1 92 ? 0.479 -17.513 -0.491 1.00 87.12 92 PRO A O 1
ATOM 699 N N . PRO A 1 93 ? 0.798 -15.611 0.670 1.00 87.12 93 PRO A N 1
ATOM 700 C CA . PRO A 1 93 ? 0.950 -14.781 -0.525 1.00 87.12 93 PRO A CA 1
ATOM 701 C C . PRO A 1 93 ? 2.111 -15.211 -1.429 1.00 87.12 93 PRO A C 1
ATOM 703 O O . PRO A 1 93 ? 1.958 -15.231 -2.649 1.00 87.12 93 PRO A O 1
ATOM 706 N N . LEU A 1 94 ? 3.257 -15.590 -0.850 1.00 88.25 94 LEU A N 1
ATOM 707 C CA . LEU A 1 94 ? 4.414 -16.067 -1.615 1.00 88.25 94 LEU A CA 1
ATOM 708 C C . LEU A 1 94 ? 4.130 -17.400 -2.315 1.00 88.25 94 LEU A C 1
ATOM 710 O O . LEU A 1 94 ? 4.464 -17.548 -3.488 1.00 88.25 94 LEU A O 1
ATOM 714 N N . ALA A 1 95 ? 3.477 -18.344 -1.637 1.00 90.75 95 ALA A N 1
ATOM 715 C CA . ALA A 1 95 ? 3.098 -19.625 -2.226 1.00 90.75 95 ALA A CA 1
ATOM 716 C C . ALA A 1 95 ? 2.139 -19.434 -3.412 1.00 90.75 95 ALA A C 1
ATOM 718 O O . ALA A 1 95 ? 2.355 -20.007 -4.478 1.00 90.75 95 ALA A O 1
ATOM 719 N N . ILE A 1 96 ? 1.128 -18.570 -3.263 1.00 88.00 96 ILE A N 1
ATOM 720 C CA . ILE A 1 96 ? 0.175 -18.257 -4.340 1.00 88.00 96 ILE A CA 1
ATOM 721 C C . ILE A 1 96 ? 0.878 -17.553 -5.508 1.00 88.00 96 ILE A C 1
ATOM 723 O O . ILE A 1 96 ? 0.593 -17.861 -6.662 1.00 88.00 96 ILE A O 1
ATOM 727 N N . SER A 1 97 ? 1.827 -16.657 -5.223 1.00 88.81 97 SER A N 1
ATOM 728 C CA . SER A 1 97 ? 2.609 -15.955 -6.248 1.00 88.81 97 SER A CA 1
ATOM 729 C C . SER A 1 97 ? 3.429 -16.911 -7.126 1.00 88.81 97 SER A C 1
ATOM 731 O O . SER A 1 97 ? 3.490 -16.728 -8.341 1.00 88.81 97 SER A O 1
ATOM 733 N N . VAL A 1 98 ? 4.001 -17.970 -6.539 1.00 89.06 98 VAL A N 1
ATOM 734 C CA . VAL A 1 98 ? 4.783 -18.978 -7.278 1.00 89.06 98 VAL A CA 1
ATOM 735 C C . VAL A 1 98 ? 3.887 -19.953 -8.048 1.00 89.06 98 VAL A C 1
ATOM 737 O O . VAL A 1 98 ? 4.204 -20.297 -9.184 1.00 89.06 98 VAL A O 1
ATOM 740 N N . VAL A 1 99 ? 2.775 -20.401 -7.455 1.00 91.19 99 VAL A N 1
ATOM 741 C CA . VAL A 1 99 ? 1.897 -21.419 -8.064 1.00 91.19 99 VAL A CA 1
ATOM 742 C C . VAL A 1 99 ? 0.994 -20.829 -9.153 1.00 91.19 99 VAL A C 1
ATOM 744 O O . VAL A 1 99 ? 0.782 -21.464 -10.183 1.00 91.19 99 VAL A O 1
ATOM 747 N N . ALA A 1 100 ? 0.451 -19.627 -8.944 1.00 88.19 100 ALA A N 1
ATOM 748 C CA . ALA A 1 100 ? -0.527 -19.008 -9.837 1.00 88.19 100 ALA A CA 1
ATOM 749 C C . ALA A 1 100 ? -0.298 -17.486 -9.949 1.00 88.19 100 ALA A C 1
ATOM 751 O O . ALA A 1 100 ? -1.082 -16.692 -9.412 1.00 88.19 100 ALA A O 1
ATOM 752 N N . PRO A 1 101 ? 0.741 -17.043 -10.686 1.00 82.44 101 PRO A N 1
ATOM 753 C CA . PRO A 1 101 ? 1.103 -15.628 -10.776 1.00 82.44 101 PRO A CA 1
ATOM 754 C C . PRO A 1 101 ? -0.034 -14.762 -11.334 1.00 82.44 101 PRO A C 1
ATOM 756 O O . PRO A 1 101 ? -0.282 -13.671 -10.830 1.00 82.44 101 PRO A O 1
ATOM 759 N N . GLY A 1 102 ? -0.795 -15.261 -12.317 1.00 83.75 102 GLY A N 1
ATOM 760 C CA . GLY A 1 102 ? -1.942 -14.535 -12.879 1.00 83.75 102 GLY A CA 1
ATOM 761 C C . GLY A 1 102 ? -3.043 -14.252 -11.850 1.00 83.75 102 GLY A C 1
ATOM 762 O O . GLY A 1 102 ? -3.558 -13.136 -11.785 1.00 83.75 102 GLY A O 1
ATOM 763 N N . ALA A 1 103 ? -3.356 -15.231 -10.995 1.00 82.75 103 ALA A N 1
ATOM 764 C CA . ALA A 1 103 ? -4.331 -15.060 -9.919 1.00 82.75 103 ALA A CA 1
ATOM 765 C C . ALA A 1 103 ? -3.818 -14.096 -8.837 1.00 82.75 103 ALA A C 1
ATOM 767 O O . ALA A 1 103 ? -4.586 -13.283 -8.323 1.00 82.75 103 ALA A O 1
ATOM 768 N N . PHE A 1 104 ? -2.517 -14.136 -8.531 1.00 85.69 104 PHE A N 1
ATOM 769 C CA . PHE A 1 104 ? -1.884 -13.204 -7.599 1.00 85.69 104 PHE A CA 1
ATOM 770 C C . PHE A 1 104 ? -1.960 -11.751 -8.091 1.00 85.69 104 PHE A C 1
ATOM 772 O O . PHE A 1 104 ? -2.367 -10.872 -7.330 1.00 85.69 104 PHE A O 1
ATOM 779 N N . TYR A 1 105 ? -1.640 -11.491 -9.365 1.00 83.88 105 TYR A N 1
ATOM 780 C CA . TYR A 1 105 ? -1.764 -10.149 -9.943 1.00 83.88 105 TYR A CA 1
ATOM 781 C C . TYR A 1 105 ? -3.213 -9.656 -9.951 1.00 83.88 105 TYR A C 1
ATOM 783 O O . TYR A 1 105 ? -3.459 -8.522 -9.547 1.00 83.88 105 TYR A O 1
ATOM 791 N N . ALA A 1 106 ? -4.177 -10.508 -10.316 1.00 82.94 106 ALA A N 1
ATOM 792 C CA . ALA A 1 106 ? -5.595 -10.150 -10.276 1.00 82.94 106 ALA A CA 1
ATOM 793 C C . ALA A 1 106 ? -6.068 -9.815 -8.847 1.00 82.94 106 ALA A C 1
ATOM 795 O O . ALA A 1 106 ? -6.765 -8.821 -8.631 1.00 82.94 106 ALA A O 1
ATOM 796 N N . ALA A 1 107 ? -5.644 -10.600 -7.852 1.00 85.75 107 ALA A N 1
ATOM 797 C CA . ALA A 1 107 ? -5.953 -10.345 -6.448 1.00 85.75 107 ALA A CA 1
ATOM 798 C C . ALA A 1 107 ? -5.310 -9.043 -5.938 1.00 85.75 107 ALA A C 1
ATOM 800 O O . ALA A 1 107 ? -5.962 -8.275 -5.229 1.00 85.75 107 ALA A O 1
ATOM 801 N N . LEU A 1 108 ? -4.060 -8.756 -6.323 1.00 85.25 108 LEU A N 1
ATOM 802 C CA . LEU A 1 108 ? -3.388 -7.489 -6.012 1.00 85.25 108 LEU A CA 1
ATOM 803 C C . LEU A 1 108 ? -4.112 -6.290 -6.625 1.00 85.25 108 LEU A C 1
ATOM 805 O O . LEU A 1 108 ? -4.282 -5.261 -5.965 1.00 85.25 108 LEU A O 1
ATOM 809 N N . GLU A 1 109 ? -4.552 -6.422 -7.873 1.00 84.25 109 GLU A N 1
ATOM 810 C CA . GLU A 1 109 ? -5.270 -5.370 -8.580 1.00 84.25 109 GLU A CA 1
ATOM 811 C C . GLU A 1 109 ? -6.632 -5.094 -7.928 1.00 84.25 109 GLU A C 1
ATOM 813 O O . GLU A 1 109 ? -7.024 -3.939 -7.768 1.00 84.25 109 GLU A O 1
ATOM 818 N N . PHE A 1 110 ? -7.339 -6.141 -7.494 1.00 84.31 110 PHE A N 1
ATOM 819 C CA . PHE A 1 110 ? -8.596 -6.015 -6.754 1.00 84.31 110 PHE A CA 1
ATOM 820 C C . PHE A 1 110 ? -8.390 -5.439 -5.344 1.00 84.31 110 PHE A C 1
ATOM 822 O O . PHE A 1 110 ? -9.131 -4.557 -4.910 1.00 84.31 110 PHE A O 1
ATOM 829 N N . SER A 1 111 ? -7.323 -5.850 -4.649 1.00 86.75 111 SER A N 1
ATOM 830 C CA . SER A 1 111 ? -6.934 -5.271 -3.357 1.00 86.75 111 SER A CA 1
ATOM 831 C C . SER A 1 111 ? -6.657 -3.765 -3.449 1.00 86.75 111 SER A C 1
ATOM 833 O O . SER A 1 111 ? -6.806 -3.057 -2.449 1.00 86.75 111 SER A O 1
ATOM 835 N N . GLY A 1 112 ? -6.274 -3.261 -4.626 1.00 83.06 112 GLY A N 1
ATOM 836 C CA . GLY A 1 112 ? -6.086 -1.837 -4.882 1.00 83.06 112 GLY A CA 1
ATOM 837 C C . GLY A 1 112 ? -7.321 -0.995 -4.569 1.00 83.06 112 GLY A C 1
ATOM 838 O O . GLY A 1 112 ? -7.187 0.049 -3.930 1.00 83.06 112 GLY A O 1
ATOM 839 N N . THR A 1 113 ? -8.515 -1.484 -4.906 1.00 84.06 113 THR A N 1
ATOM 840 C CA . THR A 1 113 ? -9.779 -0.779 -4.648 1.00 84.06 113 THR A CA 1
ATOM 841 C C . THR A 1 113 ? -10.065 -0.645 -3.150 1.00 84.06 113 THR A C 1
ATOM 843 O O . THR A 1 113 ? -10.498 0.412 -2.697 1.00 84.06 113 THR A O 1
ATOM 846 N N . PHE A 1 114 ? -9.736 -1.658 -2.341 1.00 87.19 114 PHE A N 1
ATOM 847 C CA . PHE A 1 114 ? -9.899 -1.575 -0.883 1.00 87.19 114 PHE A CA 1
ATOM 848 C C . PHE A 1 114 ? -9.007 -0.509 -0.244 1.00 87.19 114 PHE A C 1
ATOM 850 O O . PHE A 1 114 ? -9.419 0.137 0.720 1.00 87.19 114 PHE A O 1
ATOM 857 N N . ARG A 1 115 ? -7.807 -0.269 -0.790 1.00 86.50 115 ARG A N 1
ATOM 858 C CA . ARG A 1 115 ? -6.931 0.805 -0.296 1.00 86.50 115 ARG A CA 1
ATOM 859 C C . ARG A 1 115 ? -7.556 2.183 -0.488 1.00 86.50 115 ARG A C 1
ATOM 861 O O . ARG A 1 115 ? -7.363 3.038 0.366 1.00 86.50 115 ARG A O 1
ATOM 868 N N . LEU A 1 116 ? -8.325 2.395 -1.556 1.00 87.69 116 LEU A N 1
ATOM 869 C CA . LEU A 1 116 ? -9.030 3.661 -1.783 1.00 87.69 116 LEU A CA 1
ATOM 870 C C . LEU A 1 116 ? -10.101 3.908 -0.718 1.00 87.69 116 LEU A C 1
ATOM 872 O O . LEU A 1 116 ? -10.245 5.025 -0.236 1.00 87.69 116 LEU A O 1
ATOM 876 N N . ILE A 1 117 ? -10.805 2.860 -0.289 1.00 87.88 117 ILE A N 1
ATOM 877 C CA . ILE A 1 117 ? -11.758 2.954 0.824 1.00 87.88 117 ILE A CA 1
ATOM 878 C C . ILE A 1 117 ? -11.009 3.282 2.122 1.00 87.88 117 ILE A C 1
ATOM 880 O O . ILE A 1 117 ? -11.397 4.196 2.851 1.00 87.88 117 ILE A O 1
ATOM 884 N N . LEU A 1 118 ? -9.907 2.570 2.381 1.00 87.75 118 LEU A N 1
ATOM 885 C CA . LEU A 1 118 ? -9.115 2.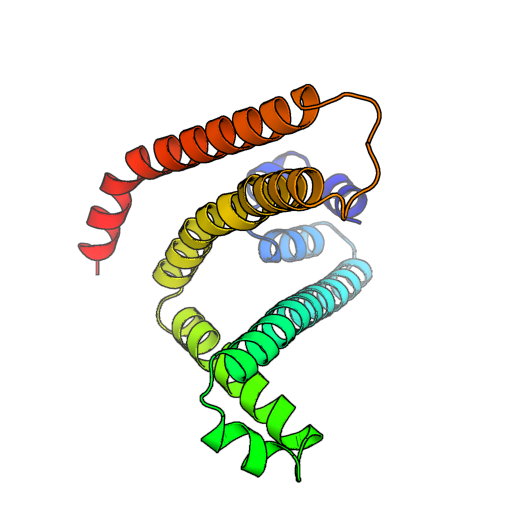720 3.600 1.00 87.75 11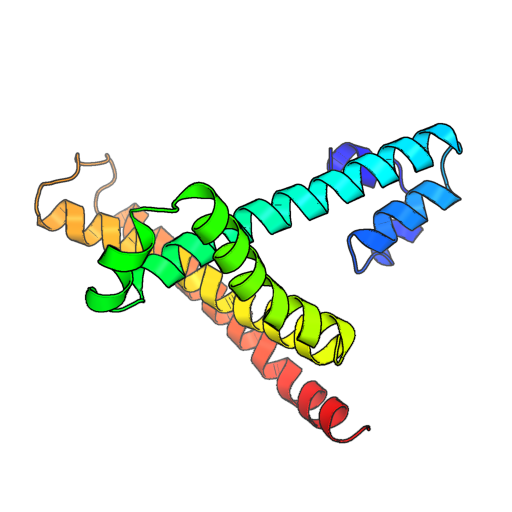8 LEU A CA 1
ATOM 886 C C . LEU A 1 118 ? -8.469 4.110 3.722 1.00 87.75 118 LEU A C 1
ATOM 888 O O . LEU A 1 118 ? -8.512 4.704 4.789 1.00 87.75 118 LEU A O 1
ATOM 892 N N . PHE A 1 119 ? -7.875 4.642 2.653 1.00 86.06 119 PHE A N 1
ATOM 893 C CA . PHE A 1 119 ? -7.172 5.931 2.684 1.00 86.06 119 PHE A CA 1
ATOM 894 C C . PHE A 1 119 ? -8.029 7.118 2.237 1.00 86.06 119 PHE A C 1
ATOM 896 O O . PHE A 1 119 ? -7.679 8.254 2.534 1.00 86.06 119 PHE A O 1
ATOM 903 N N . GLY A 1 120 ? -9.138 6.885 1.538 1.00 85.62 120 GLY A N 1
ATOM 904 C CA . GLY A 1 120 ? -10.067 7.936 1.129 1.00 85.62 120 GLY A CA 1
ATOM 905 C C . GLY A 1 120 ? -11.171 8.162 2.157 1.00 85.62 120 GLY A C 1
ATOM 906 O O . GLY A 1 120 ? -11.331 9.264 2.675 1.00 85.62 120 GLY A O 1
ATOM 907 N N . ILE A 1 121 ? -11.926 7.109 2.482 1.00 86.94 121 ILE A N 1
ATOM 908 C CA . ILE A 1 121 ? -13.168 7.236 3.258 1.00 86.94 121 ILE A CA 1
ATOM 909 C C . ILE A 1 121 ? -12.895 7.211 4.766 1.00 86.94 121 ILE A C 1
ATOM 911 O O . ILE A 1 121 ? -13.395 8.067 5.496 1.00 86.94 121 ILE A O 1
ATOM 915 N N . VAL A 1 122 ? -12.090 6.259 5.254 1.00 88.75 122 VAL A N 1
ATOM 916 C CA . VAL A 1 122 ? -11.833 6.107 6.700 1.00 88.75 122 VAL A CA 1
ATOM 917 C C . VAL A 1 122 ? -11.269 7.378 7.350 1.00 88.75 122 VAL A C 1
ATOM 919 O O . VAL A 1 122 ? -11.846 7.794 8.354 1.00 88.75 122 VAL A O 1
ATOM 922 N N . PRO A 1 123 ? -10.222 8.052 6.828 1.00 85.94 123 PRO A N 1
ATOM 923 C CA . PRO A 1 123 ? -9.712 9.267 7.465 1.00 85.94 123 PRO A CA 1
ATOM 924 C C . PRO A 1 123 ? -10.729 10.412 7.452 1.00 85.94 123 PRO A C 1
ATOM 926 O O . PRO A 1 123 ? -10.829 11.139 8.440 1.00 85.94 123 PRO A O 1
ATOM 929 N N . ALA A 1 124 ? -11.538 10.542 6.395 1.00 86.50 124 ALA A N 1
ATOM 930 C CA . ALA A 1 124 ? -12.608 11.536 6.355 1.00 86.50 124 ALA A CA 1
ATOM 931 C C . ALA A 1 124 ? -13.666 11.268 7.444 1.00 86.50 124 ALA A C 1
ATOM 933 O O . ALA A 1 124 ? -14.045 12.172 8.191 1.00 86.50 124 ALA A O 1
ATOM 934 N N . MET A 1 125 ? -14.081 10.012 7.622 1.00 85.94 125 MET A N 1
ATOM 935 C CA . MET A 1 125 ? -14.981 9.638 8.720 1.00 85.94 125 MET A CA 1
ATOM 936 C C . MET A 1 125 ? -14.342 9.859 10.099 1.00 85.94 125 MET A C 1
ATOM 938 O O . MET A 1 125 ? -15.020 10.297 11.030 1.00 85.94 125 MET A O 1
ATOM 942 N N . MET A 1 126 ? -13.039 9.597 10.233 1.00 87.00 126 MET A N 1
ATOM 943 C CA . MET A 1 126 ? -12.296 9.767 11.484 1.00 87.00 126 MET A CA 1
ATOM 944 C C . MET A 1 126 ? -12.254 11.242 11.910 1.00 87.00 126 MET A C 1
ATOM 946 O O . MET A 1 126 ? -12.545 11.557 13.065 1.00 87.00 126 MET A O 1
ATOM 950 N N . VAL A 1 127 ? -12.000 12.157 10.967 1.00 87.44 127 VAL A N 1
ATOM 951 C CA . VAL A 1 127 ? -12.039 13.610 11.208 1.00 87.44 127 VAL A CA 1
ATOM 952 C C . VAL A 1 127 ? -13.456 14.077 11.544 1.00 87.44 127 VAL A C 1
ATOM 954 O O . VAL A 1 127 ? -13.639 14.853 12.483 1.00 87.44 127 VAL A O 1
ATOM 957 N N . TRP A 1 128 ? -14.474 13.579 10.836 1.00 84.44 128 TRP A N 1
ATOM 958 C CA . TRP A 1 128 ? -15.871 13.914 11.120 1.00 84.44 128 TRP A CA 1
ATOM 959 C C . TRP A 1 128 ? -16.295 13.515 12.536 1.00 84.44 128 TRP A C 1
ATOM 961 O O . TRP A 1 128 ? -16.867 14.319 13.276 1.00 84.44 128 TRP A O 1
ATOM 971 N N . SER A 1 129 ? -15.978 12.278 12.937 1.00 85.69 129 SER A N 1
ATOM 972 C CA . SER A 1 129 ? -16.297 11.782 14.274 1.00 85.69 129 SER A CA 1
ATOM 973 C C . SER A 1 129 ? -15.499 12.510 15.355 1.00 85.69 129 SER A C 1
ATOM 975 O O . SER A 1 129 ? -16.063 12.791 16.411 1.00 85.69 129 SER A O 1
ATOM 977 N N . GLY A 1 130 ? -14.216 12.803 15.123 1.00 85.00 130 GLY A N 1
ATOM 978 C CA . GLY A 1 130 ? -13.377 13.505 16.098 1.00 85.00 130 GLY A CA 1
ATOM 979 C C . GLY A 1 130 ? -13.819 14.953 16.323 1.00 85.00 130 GLY A C 1
ATOM 980 O O . GLY A 1 130 ? -13.825 15.428 17.457 1.00 85.00 130 GLY A O 1
ATOM 981 N N . ARG A 1 131 ? -14.305 15.632 15.272 1.00 81.94 131 ARG A N 1
ATOM 982 C CA . ARG A 1 131 ? -14.904 16.974 15.379 1.00 81.94 131 ARG A CA 1
ATOM 983 C C . ARG A 1 131 ? -16.172 16.987 16.223 1.00 81.94 131 ARG A C 1
ATOM 985 O O . ARG A 1 131 ? -16.317 17.845 17.086 1.00 81.94 131 ARG A O 1
ATOM 992 N N . ARG A 1 132 ? -17.074 16.020 16.014 1.00 79.00 132 ARG A N 1
ATOM 993 C CA . ARG A 1 132 ? -18.325 15.918 16.789 1.00 79.00 132 ARG A CA 1
ATOM 994 C C . ARG A 1 132 ? -18.091 15.636 18.272 1.00 79.00 132 ARG A C 1
ATOM 996 O O . ARG A 1 132 ? -18.899 16.048 19.094 1.00 79.00 132 ARG A O 1
ATOM 1003 N N . LYS A 1 133 ? -16.999 14.945 18.605 1.00 83.31 133 LYS A N 1
ATOM 1004 C CA . LYS A 1 133 ? -16.601 14.653 19.989 1.00 83.31 133 LYS A CA 1
ATOM 1005 C C . LYS A 1 133 ? -15.786 15.775 20.643 1.00 83.31 133 LYS A C 1
ATOM 1007 O O . LYS A 1 133 ? -15.489 15.676 21.826 1.00 83.31 133 LYS A O 1
ATOM 1012 N N . GLY A 1 134 ? -15.430 16.829 19.902 1.00 78.44 134 GLY A N 1
ATOM 1013 C CA . GLY A 1 134 ? -14.613 17.937 20.407 1.00 78.44 134 GLY A CA 1
ATOM 1014 C C . GLY A 1 134 ? -13.139 17.585 20.652 1.00 78.44 134 GLY A C 1
ATOM 1015 O O . GLY A 1 134 ? -12.428 18.366 21.272 1.00 78.44 134 GLY A O 1
ATOM 1016 N N . GLU A 1 135 ? -12.669 16.431 20.169 1.00 79.69 135 GLU A N 1
ATOM 1017 C CA . GLU A 1 135 ? -11.305 15.921 20.399 1.00 79.69 135 GLU A CA 1
ATOM 1018 C C . GLU A 1 135 ? -10.278 16.476 19.394 1.00 79.69 135 GLU A C 1
ATOM 1020 O O . GLU A 1 135 ? -9.073 16.308 19.573 1.00 79.69 135 GLU A O 1
ATOM 1025 N N . LEU A 1 136 ? -10.740 17.131 18.323 1.00 76.12 136 LEU A N 1
ATOM 1026 C CA . LEU A 1 136 ? -9.897 17.679 17.261 1.00 76.12 136 LEU A CA 1
ATOM 1027 C C . LEU A 1 136 ? -10.017 19.202 17.183 1.00 76.12 136 LEU A C 1
ATOM 1029 O O . LEU A 1 136 ? -11.118 19.753 17.208 1.00 76.12 136 LEU A O 1
ATOM 1033 N N . ALA A 1 137 ? -8.873 19.873 17.023 1.00 71.25 137 ALA A N 1
ATOM 1034 C CA . ALA A 1 137 ? -8.818 21.310 16.794 1.00 71.25 137 ALA A CA 1
ATOM 1035 C C . ALA A 1 137 ? -9.571 21.689 15.506 1.00 71.25 137 ALA A C 1
ATOM 1037 O O . ALA A 1 137 ? -9.473 21.015 14.475 1.00 71.25 137 ALA A O 1
ATOM 1038 N N . TRP A 1 138 ? -10.323 22.787 15.561 1.00 62.28 138 TRP A N 1
ATOM 1039 C CA . TRP A 1 138 ? -11.055 23.310 14.414 1.00 62.28 138 TRP A CA 1
ATOM 1040 C C . TRP A 1 138 ? -10.078 23.763 13.325 1.00 62.28 138 TRP A C 1
ATOM 1042 O O . TRP A 1 138 ? -9.436 24.802 13.442 1.00 62.28 138 TRP A O 1
ATOM 1052 N N . VAL A 1 139 ? -9.971 22.986 12.247 1.00 64.56 139 VAL A N 1
ATOM 1053 C CA . VAL A 1 139 ? -9.249 23.414 11.042 1.00 64.56 139 VAL A CA 1
ATOM 1054 C C . VAL A 1 139 ? -10.039 24.554 10.378 1.00 64.56 139 VAL A C 1
ATOM 1056 O O . VAL A 1 139 ? -11.251 24.384 10.168 1.00 64.56 139 VAL A O 1
ATOM 1059 N N . PRO A 1 140 ? -9.405 25.696 10.040 1.00 60.84 140 PRO A N 1
ATOM 1060 C CA . PRO A 1 140 ? -10.069 26.771 9.310 1.00 60.84 140 PRO A CA 1
ATOM 1061 C C . PRO A 1 140 ? -10.541 26.237 7.951 1.00 60.84 140 PRO A C 1
ATOM 1063 O O . PRO A 1 140 ? -9.752 25.697 7.183 1.00 60.84 140 PRO A O 1
ATOM 1066 N N . GLY A 1 141 ? -11.847 26.325 7.685 1.00 67.94 141 GLY A N 1
ATOM 1067 C CA . GLY A 1 141 ? -12.469 25.770 6.473 1.00 67.94 141 GLY A CA 1
ATOM 1068 C C . GLY A 1 141 ? -13.767 24.985 6.696 1.00 67.94 141 GLY A C 1
ATOM 1069 O O . GLY A 1 141 ? -14.423 24.622 5.724 1.00 67.94 141 GLY A O 1
ATOM 1070 N N . GLY A 1 142 ? -14.183 24.737 7.946 1.00 75.38 142 GLY A N 1
ATOM 1071 C CA . GLY A 1 142 ? -15.471 24.085 8.238 1.00 75.38 142 GLY A CA 1
ATOM 1072 C C . GLY A 1 142 ? -15.563 22.664 7.665 1.00 75.38 142 GLY A C 1
ATOM 1073 O O . GLY A 1 142 ? -14.548 21.971 7.581 1.00 75.38 142 GLY A O 1
ATOM 1074 N N . ASP A 1 143 ? -16.764 22.208 7.297 1.00 76.50 143 ASP A N 1
ATOM 1075 C CA . ASP A 1 143 ? -17.022 20.859 6.749 1.00 76.50 143 ASP A CA 1
ATOM 1076 C C . ASP A 1 143 ? -16.846 20.754 5.219 1.00 76.50 143 ASP A C 1
ATOM 1078 O O . ASP A 1 143 ? -16.816 19.654 4.669 1.00 76.50 143 ASP A O 1
ATOM 1082 N N . LEU A 1 144 ? -16.658 21.884 4.532 1.00 82.75 144 LEU A N 1
ATOM 1083 C CA . LEU A 1 144 ? -16.405 21.973 3.087 1.00 82.75 144 LEU A CA 1
ATOM 1084 C C . LEU A 1 144 ? -15.225 21.112 2.587 1.00 82.75 144 LEU A C 1
ATOM 1086 O O . LEU A 1 144 ? -15.430 20.320 1.665 1.00 82.75 144 LEU A O 1
ATOM 1090 N N . PRO A 1 145 ? -14.010 21.193 3.168 1.00 83.75 145 PRO A N 1
ATOM 1091 C CA . PRO A 1 145 ? -12.885 20.367 2.726 1.00 83.75 145 PRO A CA 1
ATOM 1092 C C . PRO A 1 145 ? -13.131 18.877 2.977 1.00 83.75 145 PRO A C 1
ATOM 1094 O O . PRO A 1 145 ? -12.668 18.036 2.211 1.00 83.75 145 PRO A O 1
ATOM 1097 N N . LEU A 1 146 ? -13.902 18.535 4.012 1.00 82.12 146 LEU A N 1
ATOM 1098 C CA . LEU A 1 146 ? -14.243 17.152 4.317 1.00 82.12 146 LEU A CA 1
ATOM 1099 C C . LEU A 1 146 ? -15.203 16.567 3.273 1.00 82.12 146 LEU A C 1
ATOM 1101 O O . LEU A 1 146 ? -14.989 15.456 2.789 1.00 82.12 146 LEU A O 1
ATOM 1105 N N . LEU A 1 147 ? -16.229 17.339 2.898 1.00 85.75 147 LEU A N 1
ATOM 1106 C CA . LEU A 1 147 ? -17.152 16.981 1.825 1.00 85.75 147 LEU A CA 1
ATOM 1107 C C . LEU A 1 147 ? -16.405 16.820 0.496 1.00 85.75 147 LEU A C 1
ATOM 1109 O O . LEU A 1 147 ? -16.652 15.860 -0.228 1.00 85.75 147 LEU A O 1
ATOM 1113 N N . PHE A 1 148 ? -15.462 17.720 0.201 1.00 88.50 148 PHE A N 1
ATOM 1114 C CA . PHE A 1 148 ? -14.639 17.647 -1.004 1.00 88.50 148 PHE A CA 1
ATOM 1115 C C . PHE A 1 148 ? -13.794 16.367 -1.051 1.00 88.50 148 PHE A C 1
ATOM 1117 O O . PHE A 1 148 ? -13.820 15.659 -2.055 1.00 88.50 148 PHE A O 1
ATOM 1124 N N . VAL A 1 149 ? -13.099 16.028 0.041 1.00 88.12 149 VAL A N 1
ATOM 1125 C CA . VAL A 1 149 ? -12.300 14.793 0.129 1.00 88.12 149 VAL A CA 1
ATOM 1126 C C . VAL A 1 149 ? -13.184 13.554 -0.013 1.00 88.12 149 VAL A C 1
ATOM 1128 O O . VAL A 1 149 ? -12.825 12.634 -0.743 1.00 88.12 149 VAL A O 1
ATOM 1131 N N . MET A 1 150 ? -14.360 13.539 0.622 1.00 86.38 150 MET A N 1
ATOM 1132 C CA . MET A 1 150 ? -15.321 12.445 0.464 1.00 86.38 150 MET A CA 1
ATOM 1133 C C . MET A 1 150 ? -15.805 12.319 -0.981 1.00 86.38 150 MET A C 1
ATOM 1135 O O . MET A 1 150 ? -15.775 11.225 -1.536 1.00 86.38 150 MET A O 1
ATOM 1139 N N . ALA A 1 151 ? -16.209 13.424 -1.612 1.00 89.19 151 ALA A N 1
ATOM 1140 C CA . ALA A 1 151 ? -16.664 13.429 -2.998 1.00 89.19 151 ALA A CA 1
ATOM 1141 C C . ALA A 1 151 ? -15.564 12.942 -3.952 1.00 89.19 151 ALA A C 1
ATOM 1143 O O . ALA A 1 151 ? -15.825 12.076 -4.782 1.00 89.19 151 ALA A O 1
ATOM 1144 N N . ALA A 1 152 ? -14.329 13.423 -3.785 1.00 89.38 152 ALA A N 1
ATOM 1145 C CA . ALA A 1 152 ? -13.178 12.970 -4.560 1.00 89.38 152 ALA A CA 1
ATOM 1146 C C . ALA A 1 152 ? -12.873 11.477 -4.337 1.00 89.38 152 ALA A C 1
ATOM 1148 O O . ALA A 1 152 ? -12.571 10.754 -5.283 1.00 89.38 152 ALA A O 1
ATOM 1149 N N . ALA A 1 153 ? -12.988 10.978 -3.103 1.00 88.06 153 ALA A N 1
ATOM 1150 C CA . ALA A 1 153 ? -12.818 9.555 -2.825 1.00 88.06 153 ALA A CA 1
ATOM 1151 C C . ALA A 1 153 ? -13.899 8.711 -3.524 1.00 88.06 153 ALA A C 1
ATOM 1153 O O . ALA A 1 153 ? -13.578 7.703 -4.153 1.00 88.06 153 ALA A O 1
ATOM 1154 N N . PHE A 1 154 ? -15.166 9.137 -3.472 1.00 89.50 154 PHE A N 1
ATOM 1155 C CA . PHE A 1 154 ? -16.265 8.445 -4.149 1.00 89.50 154 PHE A CA 1
ATOM 1156 C C . PHE A 1 154 ? -16.129 8.462 -5.673 1.00 89.50 154 PHE A C 1
ATOM 1158 O O . PHE A 1 154 ? -16.373 7.432 -6.301 1.00 89.50 154 PHE A O 1
ATOM 1165 N N . THR A 1 155 ? -15.713 9.580 -6.278 1.00 89.12 155 THR A N 1
ATOM 1166 C CA . THR A 1 155 ? -15.505 9.639 -7.732 1.00 89.12 155 THR A CA 1
ATOM 1167 C C . THR A 1 155 ? -14.383 8.707 -8.168 1.00 89.12 155 THR A C 1
ATOM 1169 O O . THR A 1 155 ? -14.571 7.946 -9.113 1.00 89.12 155 THR A O 1
ATOM 1172 N N . VAL A 1 156 ? -13.257 8.690 -7.450 1.00 89.50 156 VAL A N 1
ATOM 1173 C CA . VAL A 1 156 ? -12.125 7.803 -7.763 1.00 89.50 156 VAL A CA 1
ATOM 1174 C C . VAL A 1 156 ? -12.509 6.330 -7.598 1.00 89.50 156 VAL A C 1
ATOM 1176 O O . VAL A 1 156 ? -12.220 5.523 -8.478 1.00 89.50 156 VAL A O 1
ATOM 1179 N N . ILE A 1 157 ? -13.216 5.966 -6.522 1.00 88.31 157 ILE A N 1
ATOM 1180 C CA . ILE A 1 157 ? -13.698 4.588 -6.324 1.00 88.31 157 ILE A CA 1
ATOM 1181 C C . ILE A 1 157 ? -14.689 4.193 -7.427 1.00 88.31 157 ILE A C 1
ATOM 1183 O O . ILE A 1 157 ? -14.603 3.085 -7.954 1.00 88.31 157 ILE A O 1
ATOM 1187 N N . GLY A 1 158 ? -15.601 5.093 -7.805 1.00 86.75 158 GLY A N 1
ATOM 1188 C CA . GLY A 1 158 ? -16.561 4.866 -8.885 1.00 86.75 158 GLY A CA 1
ATOM 1189 C C . GLY A 1 158 ? -15.881 4.643 -10.236 1.00 86.75 158 GLY A C 1
ATOM 1190 O O . GLY A 1 158 ? -16.229 3.698 -10.943 1.00 86.75 158 GLY A O 1
ATOM 1191 N N . MET A 1 159 ? -14.868 5.451 -10.564 1.00 85.75 159 MET A N 1
ATOM 1192 C CA . MET A 1 159 ? -14.053 5.269 -11.771 1.00 85.75 159 MET A CA 1
ATOM 1193 C C . MET A 1 159 ? -13.336 3.916 -11.767 1.00 85.75 159 MET A C 1
ATOM 1195 O O . MET A 1 159 ? -13.372 3.201 -12.767 1.00 85.75 159 MET A O 1
ATOM 1199 N N . GLU A 1 160 ? -12.749 3.528 -10.636 1.00 84.94 160 GLU A N 1
ATOM 1200 C CA . GLU A 1 160 ? -12.025 2.262 -10.507 1.00 84.94 160 GLU A CA 1
ATOM 1201 C C . GLU A 1 160 ? -12.962 1.046 -10.627 1.00 84.94 160 GLU A C 1
ATOM 1203 O O . GLU A 1 160 ? -12.647 0.059 -11.296 1.00 84.94 160 GLU A O 1
ATOM 1208 N N . MET A 1 161 ? -14.157 1.120 -10.033 1.00 83.62 161 MET A N 1
ATOM 1209 C CA . MET A 1 161 ? -15.192 0.087 -10.173 1.00 83.62 161 MET A CA 1
ATOM 1210 C C . MET A 1 161 ? -15.711 0.002 -11.615 1.00 83.62 161 MET A C 1
ATOM 1212 O O . MET A 1 161 ? -15.925 -1.096 -12.136 1.00 83.62 161 MET A O 1
ATOM 1216 N N . HIS A 1 162 ? -15.877 1.144 -12.288 1.00 81.81 162 HIS A N 1
ATOM 1217 C CA . HIS A 1 162 ? -16.279 1.200 -13.693 1.00 81.81 162 HIS A CA 1
ATOM 1218 C C . HIS A 1 162 ? -15.204 0.618 -14.631 1.00 81.81 162 HIS A C 1
ATOM 1220 O O . HIS A 1 162 ? -15.510 -0.111 -15.576 1.00 81.81 162 HIS A O 1
ATOM 1226 N N . ALA A 1 163 ? -13.926 0.874 -14.350 1.00 78.88 163 ALA A N 1
ATOM 1227 C CA . ALA A 1 163 ? -12.821 0.277 -15.094 1.00 78.88 163 ALA A CA 1
ATOM 1228 C C . ALA A 1 163 ? -12.808 -1.254 -14.937 1.00 78.88 163 ALA A C 1
ATOM 1230 O O . ALA A 1 163 ? -12.685 -1.983 -15.920 1.00 78.88 163 ALA A O 1
ATOM 1231 N N . LYS A 1 164 ? -13.031 -1.757 -13.717 1.00 72.06 164 LYS A N 1
ATOM 1232 C CA . LYS A 1 164 ? -13.027 -3.200 -13.421 1.00 72.06 164 LYS A CA 1
ATOM 1233 C C . LYS A 1 164 ? -14.268 -3.942 -13.922 1.00 72.06 164 LYS A C 1
ATOM 1235 O O . LYS A 1 164 ? -14.170 -5.120 -14.261 1.00 72.06 164 LYS A O 1
ATOM 1240 N N . THR A 1 165 ? -15.412 -3.273 -14.050 1.00 68.69 165 THR A N 1
ATOM 1241 C CA . THR A 1 165 ? -16.631 -3.860 -14.645 1.00 68.69 165 THR A CA 1
ATOM 1242 C C . THR A 1 165 ? -16.524 -4.080 -16.156 1.00 68.69 165 THR A C 1
ATOM 1244 O O . THR A 1 165 ? -17.228 -4.941 -16.667 1.00 68.69 165 THR A O 1
ATOM 1247 N N . ASN A 1 166 ? -15.600 -3.411 -16.858 1.00 57.06 166 ASN A N 1
ATOM 1248 C CA . ASN A 1 166 ? -15.258 -3.725 -18.254 1.00 57.06 166 ASN A CA 1
ATOM 1249 C C . ASN A 1 166 ? -14.202 -4.848 -18.405 1.00 57.06 166 ASN A C 1
ATOM 1251 O O . ASN A 1 166 ? -13.994 -5.345 -19.510 1.00 57.06 166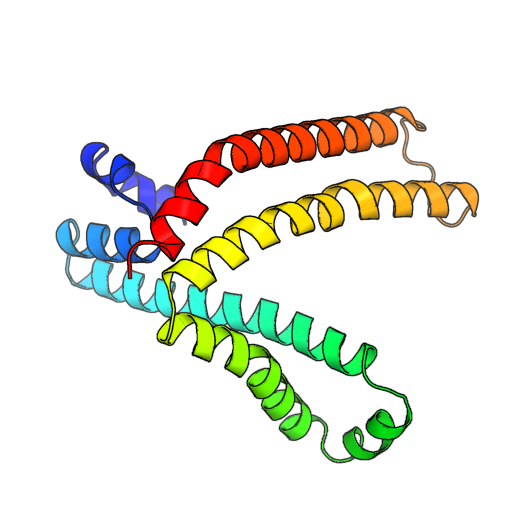 ASN A O 1
ATOM 1255 N N . ILE A 1 167 ? -13.552 -5.287 -17.316 1.00 56.72 167 ILE A N 1
ATOM 1256 C CA . ILE A 1 167 ? -12.510 -6.342 -17.306 1.00 56.72 167 ILE A CA 1
ATOM 1257 C C . ILE A 1 167 ? -13.100 -7.737 -16.984 1.00 56.72 167 ILE A C 1
ATOM 1259 O O . ILE A 1 167 ? -12.473 -8.771 -17.230 1.00 56.72 167 ILE A O 1
ATOM 1263 N N . THR A 1 168 ? -14.353 -7.815 -16.524 1.00 56.19 168 THR A N 1
ATOM 1264 C CA . THR A 1 168 ? -15.079 -9.073 -16.243 1.00 56.19 168 THR A CA 1
ATOM 1265 C C . THR A 1 168 ? -15.185 -10.079 -17.413 1.00 56.19 168 THR A C 1
ATOM 1267 O O . THR A 1 168 ? -15.143 -11.282 -17.126 1.00 56.19 168 THR A O 1
ATOM 1270 N N . PRO A 1 169 ? -15.223 -9.702 -18.714 1.00 56.84 169 PRO A N 1
ATOM 1271 C CA . PRO A 1 169 ? -15.162 -10.684 -19.801 1.00 56.84 169 PRO A CA 1
ATOM 1272 C C . PRO A 1 169 ? -13.760 -11.288 -20.029 1.00 56.84 169 PRO A C 1
ATOM 1274 O O . PRO A 1 169 ? -13.627 -12.291 -20.731 1.00 56.84 169 PRO A O 1
ATOM 1277 N N . TRP A 1 170 ? -12.697 -10.712 -19.455 1.00 55.28 170 TRP A N 1
ATOM 1278 C CA . TRP A 1 170 ? -11.326 -11.230 -19.573 1.00 55.28 170 TRP A CA 1
ATOM 1279 C C . TRP A 1 170 ? -11.020 -12.307 -18.521 1.00 55.28 170 TRP A C 1
ATOM 1281 O O . TRP A 1 170 ? -10.426 -13.333 -18.847 1.00 55.28 170 TRP A O 1
ATOM 1291 N N . LEU A 1 171 ? -11.508 -12.135 -17.286 1.00 55.56 171 LEU A N 1
ATOM 1292 C CA . LEU A 1 171 ? -11.348 -13.114 -16.198 1.00 55.56 171 LEU A CA 1
ATOM 1293 C C . LEU A 1 171 ? -12.070 -14.439 -16.480 1.00 55.56 171 LEU A C 1
ATOM 1295 O O . LEU A 1 171 ? -11.537 -15.509 -16.196 1.00 55.56 171 LEU A O 1
ATOM 1299 N N . THR A 1 172 ? -13.245 -14.384 -17.110 1.00 56.69 172 THR A N 1
ATOM 1300 C CA . THR A 1 172 ? -13.963 -15.584 -17.573 1.00 56.69 172 THR A CA 1
ATOM 1301 C C . THR A 1 172 ? -13.200 -16.317 -18.680 1.00 56.69 172 THR A C 1
ATOM 1303 O O . THR A 1 172 ? -13.137 -17.544 -18.664 1.00 56.69 172 THR A O 1
ATOM 1306 N N . LYS A 1 173 ? -12.533 -15.594 -19.592 1.00 54.75 173 LYS A N 1
ATOM 1307 C CA . LYS A 1 173 ? -11.675 -16.195 -20.630 1.00 54.75 173 LYS A CA 1
ATOM 1308 C C . LYS A 1 173 ? -10.362 -16.774 -20.096 1.00 54.75 173 LYS A C 1
ATOM 1310 O O . LYS A 1 173 ? -9.879 -17.739 -20.679 1.00 54.75 173 LYS A O 1
ATOM 1315 N N . LEU A 1 174 ? -9.788 -16.219 -19.025 1.00 56.84 174 LEU A N 1
ATOM 1316 C CA . LEU A 1 174 ? -8.534 -16.714 -18.439 1.00 56.84 174 LEU A CA 1
ATOM 1317 C C . LEU A 1 174 ? -8.740 -17.959 -17.561 1.00 56.84 174 LEU A C 1
ATOM 1319 O O . LEU A 1 174 ? -7.876 -18.823 -17.520 1.00 56.84 174 LEU A O 1
ATOM 1323 N N . ILE A 1 175 ? -9.890 -18.071 -16.888 1.00 52.97 175 ILE A N 1
ATOM 1324 C CA . ILE A 1 175 ? -10.248 -19.251 -16.078 1.00 52.97 175 ILE A CA 1
ATOM 1325 C C . ILE A 1 175 ? -10.664 -20.438 -16.967 1.00 52.97 175 ILE A C 1
ATOM 1327 O O . ILE A 1 175 ? -10.425 -21.585 -16.604 1.00 52.97 175 ILE A O 1
ATOM 1331 N N . LEU A 1 176 ? -11.240 -20.175 -18.148 1.00 53.75 176 LEU A N 1
ATOM 1332 C CA . LEU A 1 176 ? -11.627 -21.202 -19.130 1.00 53.75 176 LEU A CA 1
ATOM 1333 C C . LEU A 1 176 ? -10.512 -21.580 -20.127 1.00 53.75 176 LEU A C 1
ATOM 1335 O O . LEU A 1 176 ? -10.705 -22.490 -20.928 1.00 53.75 176 LEU A O 1
ATOM 1339 N N . ARG A 1 177 ? -9.356 -20.907 -20.083 1.00 43.53 177 ARG A N 1
ATOM 1340 C CA . ARG A 1 177 ? -8.121 -21.301 -20.783 1.00 43.53 177 ARG A CA 1
ATOM 1341 C C . ARG A 1 177 ? -7.074 -21.732 -19.753 1.00 43.53 177 ARG A C 1
ATOM 1343 O O . ARG A 1 177 ? -6.116 -21.009 -19.490 1.00 43.53 177 ARG A O 1
ATOM 1350 N N . GLN A 1 178 ? -7.301 -22.895 -19.152 1.00 49.31 178 GLN A N 1
ATOM 1351 C CA . GLN A 1 178 ? -6.190 -23.799 -18.846 1.00 49.31 178 GLN A CA 1
ATOM 1352 C C . GLN A 1 178 ? -5.645 -24.330 -20.175 1.00 49.31 178 GLN A C 1
ATOM 1354 O O . GLN A 1 178 ? -6.486 -24.624 -21.058 1.00 49.31 178 GLN A O 1
#